Protein AF-A0A7W1SCU8-F1 (afdb_monomer_lite)

Structure (mmCIF, N/CA/C/O backbone):
data_AF-A0A7W1SCU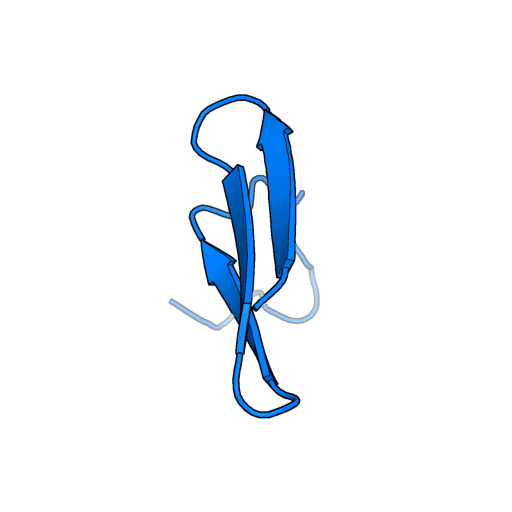8-F1
#
_entry.id   AF-A0A7W1SCU8-F1
#
loop_
_atom_site.group_PDB
_atom_site.id
_atom_site.type_symbol
_atom_site.label_atom_id
_atom_site.label_alt_id
_atom_site.label_comp_id
_atom_site.label_asym_id
_atom_site.label_entity_id
_atom_site.label_seq_id
_atom_site.pdbx_PDB_ins_code
_atom_site.Cartn_x
_atom_site.Cartn_y
_atom_site.Cartn_z
_atom_site.occupancy
_atom_site.B_iso_or_equiv
_atom_site.auth_seq_id
_atom_site.auth_comp_id
_atom_site.auth_asym_id
_atom_site.auth_atom_id
_atom_site.pdbx_PDB_model_num
ATOM 1 N N . MET A 1 1 ? -11.164 7.305 10.055 1.00 85.31 1 MET A N 1
ATOM 2 C CA . MET A 1 1 ? -10.915 7.403 8.606 1.00 85.31 1 MET A CA 1
ATOM 3 C C . MET A 1 1 ? -9.517 7.965 8.440 1.00 85.31 1 MET A C 1
ATOM 5 O O . MET A 1 1 ? -9.279 9.060 8.937 1.00 85.31 1 MET A O 1
ATOM 9 N N . LYS A 1 2 ? -8.584 7.199 7.872 1.00 96.31 2 LYS A N 1
ATOM 10 C CA . LYS A 1 2 ? -7.180 7.607 7.696 1.00 96.31 2 LYS A CA 1
ATOM 11 C C . LYS A 1 2 ? -6.805 7.455 6.231 1.00 96.31 2 LYS A C 1
ATOM 13 O O . LYS A 1 2 ? -7.073 6.413 5.649 1.00 96.31 2 LYS A O 1
ATOM 18 N N . PHE A 1 3 ? -6.205 8.485 5.652 1.00 96.12 3 PHE A N 1
ATOM 19 C CA . PHE A 1 3 ? -5.753 8.482 4.265 1.00 96.12 3 PHE A CA 1
ATOM 20 C C . PHE A 1 3 ? -4.226 8.402 4.221 1.00 96.12 3 PHE A C 1
ATOM 22 O O . PHE A 1 3 ? -3.557 9.097 4.987 1.00 96.12 3 PHE A O 1
ATOM 29 N N . THR A 1 4 ? -3.686 7.572 3.330 1.00 96.25 4 THR A N 1
ATOM 30 C CA . THR A 1 4 ? -2.242 7.460 3.088 1.00 96.25 4 THR A CA 1
ATOM 31 C C . THR A 1 4 ? -1.977 7.544 1.592 1.00 96.25 4 THR A C 1
ATOM 33 O O . THR A 1 4 ? -2.570 6.795 0.823 1.00 96.25 4 THR A O 1
ATOM 36 N N . TYR A 1 5 ? -1.074 8.431 1.179 1.00 94.12 5 TYR A N 1
ATOM 37 C CA . TYR A 1 5 ? -0.672 8.599 -0.217 1.00 94.12 5 TYR A CA 1
ATOM 38 C C . TYR A 1 5 ? 0.722 8.016 -0.443 1.00 94.12 5 TYR A C 1
ATOM 40 O O . TYR A 1 5 ? 1.643 8.338 0.308 1.00 94.12 5 TYR A O 1
ATOM 48 N N . TYR A 1 6 ? 0.872 7.176 -1.470 1.00 90.00 6 TYR A N 1
ATOM 49 C CA . TYR A 1 6 ? 2.133 6.494 -1.789 1.00 90.00 6 TYR A CA 1
ATOM 50 C C . TYR A 1 6 ? 2.818 7.038 -3.052 1.00 90.00 6 TYR A C 1
ATOM 52 O O . TYR A 1 6 ? 3.942 6.641 -3.351 1.00 90.00 6 TYR A O 1
ATOM 60 N N . GLY A 1 7 ? 2.174 7.963 -3.772 1.00 87.31 7 GLY A N 1
ATOM 61 C CA . GLY A 1 7 ? 2.663 8.510 -5.039 1.00 87.31 7 GLY A CA 1
ATOM 62 C C . GLY A 1 7 ? 1.847 8.040 -6.245 1.00 87.31 7 GLY A C 1
ATOM 63 O O . GLY A 1 7 ? 1.158 7.024 -6.194 1.00 87.31 7 GLY A O 1
ATOM 64 N N . HIS A 1 8 ? 1.931 8.792 -7.345 1.00 88.38 8 HIS A N 1
ATOM 65 C CA . HIS A 1 8 ? 1.110 8.600 -8.544 1.00 88.38 8 HIS A CA 1
ATOM 66 C C . HIS A 1 8 ? -0.393 8.525 -8.207 1.00 88.38 8 HIS A C 1
ATOM 68 O O . HIS A 1 8 ? -0.923 9.457 -7.613 1.00 88.38 8 HIS A O 1
ATOM 74 N N . ALA A 1 9 ? -1.093 7.463 -8.605 1.00 91.12 9 ALA A N 1
ATOM 75 C CA . ALA A 1 9 ? -2.488 7.217 -8.254 1.00 91.12 9 ALA A CA 1
ATOM 76 C C . ALA A 1 9 ? -2.637 6.148 -7.148 1.00 91.12 9 ALA A C 1
ATOM 78 O O . ALA A 1 9 ? -3.757 5.777 -6.810 1.00 91.12 9 ALA A O 1
ATOM 79 N N . CYS A 1 10 ? -1.530 5.739 -6.510 1.00 93.62 10 CYS A N 1
ATOM 80 C CA . CYS A 1 10 ? -1.518 4.776 -5.411 1.00 93.62 10 CYS A CA 1
ATOM 81 C C . CYS A 1 10 ? -1.804 5.446 -4.061 1.00 93.62 10 CYS A C 1
ATOM 83 O O . CYS A 1 10 ? -1.041 6.292 -3.571 1.00 93.62 10 CYS A O 1
ATOM 85 N N . PHE A 1 11 ? -2.891 5.035 -3.415 1.00 94.50 11 PHE A N 1
ATOM 86 C CA . PHE A 1 11 ? -3.269 5.507 -2.083 1.00 94.50 11 PHE A CA 1
ATOM 87 C C . PHE A 1 11 ? -4.072 4.451 -1.326 1.00 94.50 11 PHE A C 1
ATOM 89 O O . PHE A 1 11 ? -4.638 3.530 -1.912 1.00 94.50 11 PHE A O 1
ATOM 96 N N . SER A 1 12 ? -4.148 4.587 -0.004 1.00 96.25 12 SER A N 1
ATOM 97 C CA . SER A 1 12 ? -5.010 3.756 0.834 1.00 96.25 12 SER A CA 1
ATOM 98 C C . SER A 1 12 ? -5.916 4.577 1.740 1.00 96.25 12 SER A C 1
ATOM 100 O O . SER A 1 12 ? -5.600 5.700 2.146 1.00 96.25 12 SER A O 1
ATOM 102 N N . VAL A 1 13 ? -7.060 3.979 2.070 1.00 97.25 13 VAL A N 1
ATOM 103 C CA . VAL A 1 13 ? -8.037 4.507 3.018 1.00 97.25 13 VAL A CA 1
ATOM 104 C C . VAL A 1 13 ? -8.307 3.459 4.086 1.00 97.25 13 VAL A C 1
ATOM 106 O O . VAL A 1 13 ? -8.754 2.352 3.794 1.00 97.25 13 VAL A O 1
ATOM 109 N N . GLU A 1 14 ? -8.079 3.830 5.340 1.00 97.75 14 GLU A N 1
ATOM 110 C CA . GLU A 1 14 ? -8.486 3.048 6.498 1.00 97.75 14 GLU A CA 1
ATOM 111 C C . GLU A 1 14 ? -9.872 3.502 6.964 1.00 97.75 14 GLU A C 1
ATOM 113 O O . GLU A 1 14 ? -10.070 4.652 7.389 1.00 97.75 14 GLU A O 1
ATOM 118 N N . VAL A 1 15 ? -10.844 2.598 6.882 1.00 97.31 15 VAL A N 1
ATOM 119 C CA . VAL A 1 15 ? -12.244 2.832 7.246 1.00 97.31 15 VAL A CA 1
ATOM 120 C C . VAL A 1 15 ? -12.835 1.574 7.872 1.00 97.31 15 VAL A C 1
ATOM 122 O O . VAL A 1 15 ? -12.570 0.467 7.420 1.00 97.31 15 VAL A O 1
ATOM 125 N N . ALA A 1 16 ? -13.618 1.733 8.944 1.00 96.81 16 ALA A N 1
ATOM 126 C CA . ALA A 1 16 ? -14.246 0.619 9.666 1.00 96.81 16 ALA A CA 1
ATOM 127 C C . ALA A 1 16 ? -13.267 -0.515 10.067 1.00 96.81 16 ALA A C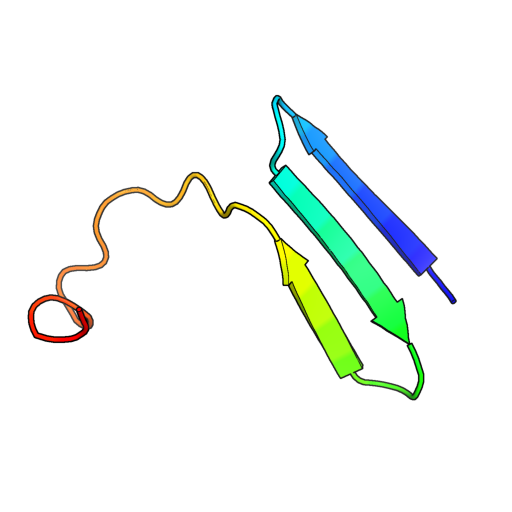 1
ATOM 129 O O . ALA A 1 16 ? -13.619 -1.693 10.042 1.00 96.81 16 ALA A O 1
ATOM 130 N N . GLY A 1 17 ? -12.016 -0.169 10.399 1.00 96.00 17 GLY A N 1
ATOM 131 C CA . GLY A 1 17 ? -10.966 -1.143 10.732 1.00 96.00 17 GLY A CA 1
ATOM 132 C C . GLY A 1 17 ? -10.493 -1.996 9.547 1.00 96.00 17 GLY A C 1
ATOM 133 O O . GLY A 1 17 ? -9.860 -3.030 9.750 1.00 96.00 17 GLY A O 1
ATOM 134 N N . LYS A 1 18 ? -10.825 -1.601 8.314 1.00 96.06 18 LYS A N 1
ATOM 135 C CA . LYS A 1 18 ? -10.339 -2.196 7.068 1.00 96.06 18 LYS A CA 1
ATOM 136 C C . LYS A 1 18 ? -9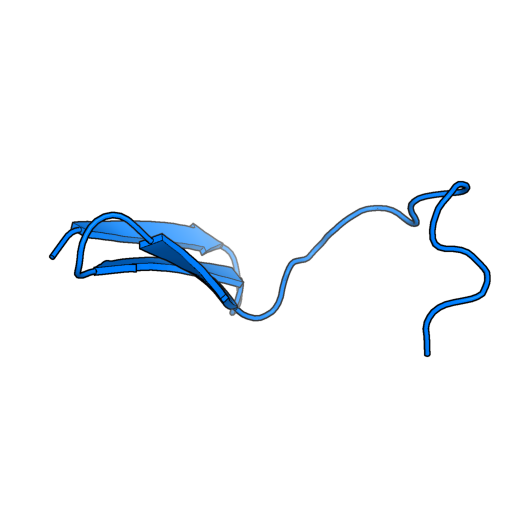.462 -1.199 6.327 1.00 96.06 18 LYS A C 1
ATOM 138 O O . LYS A 1 18 ? -9.746 -0.003 6.322 1.00 96.06 18 LYS A O 1
ATOM 143 N N . THR A 1 19 ? -8.442 -1.717 5.655 1.00 96.50 19 THR A N 1
ATOM 144 C CA . THR A 1 19 ? -7.579 -0.939 4.767 1.00 96.50 19 THR A CA 1
ATOM 145 C C . THR A 1 19 ? -7.954 -1.253 3.329 1.00 96.50 19 THR A C 1
ATOM 147 O O . THR A 1 19 ? -7.822 -2.393 2.889 1.00 96.50 19 THR A O 1
ATOM 150 N N . LEU A 1 20 ? -8.433 -0.242 2.612 1.00 94.88 20 LEU A N 1
ATOM 151 C CA . LEU A 1 20 ? -8.705 -0.295 1.180 1.00 94.88 20 LEU A CA 1
ATOM 152 C C . LEU A 1 20 ? -7.502 0.307 0.452 1.00 94.88 20 LEU A C 1
ATOM 154 O O . LEU A 1 20 ? -7.137 1.447 0.738 1.00 94.88 20 LEU A O 1
ATOM 158 N N . LEU A 1 21 ? -6.877 -0.454 -0.446 1.00 93.19 21 LEU A N 1
ATOM 159 C CA . LEU A 1 21 ? -5.720 -0.030 -1.236 1.00 93.19 21 LEU A CA 1
ATOM 160 C C . LEU A 1 21 ? -6.141 0.165 -2.695 1.00 93.19 21 LEU A C 1
ATOM 162 O O . LEU A 1 21 ? -6.798 -0.703 -3.265 1.00 93.19 21 LEU A O 1
ATOM 166 N N . PHE A 1 22 ? -5.755 1.295 -3.278 1.00 92.56 22 PHE A N 1
ATOM 167 C CA . PHE A 1 22 ? -6.112 1.703 -4.633 1.00 92.56 22 PHE A CA 1
ATOM 168 C C . PHE A 1 22 ? -4.860 1.847 -5.492 1.00 92.56 22 PHE A C 1
ATOM 170 O O . PHE A 1 22 ? -3.842 2.336 -5.003 1.00 92.56 22 PHE A O 1
ATOM 177 N N . ASP A 1 23 ? -4.980 1.414 -6.751 1.00 90.56 23 ASP A N 1
ATOM 178 C CA . ASP A 1 23 ? -3.953 1.450 -7.804 1.00 90.56 23 ASP A CA 1
ATOM 179 C C . ASP A 1 23 ? -2.540 1.097 -7.311 1.00 90.56 23 ASP A C 1
ATOM 181 O O . ASP A 1 23 ? -1.634 1.938 -7.272 1.00 90.56 23 ASP A O 1
ATOM 185 N N . PRO A 1 24 ? -2.348 -0.138 -6.822 1.00 85.62 24 PRO A N 1
ATOM 186 C CA . PRO A 1 24 ? -1.114 -0.475 -6.161 1.00 85.62 24 PRO A CA 1
ATOM 187 C C . PRO A 1 24 ? -0.012 -0.690 -7.207 1.00 85.62 24 PRO A C 1
ATOM 189 O O . PRO A 1 24 ? -0.001 -1.672 -7.944 1.00 85.62 24 PRO A O 1
ATOM 192 N N . PHE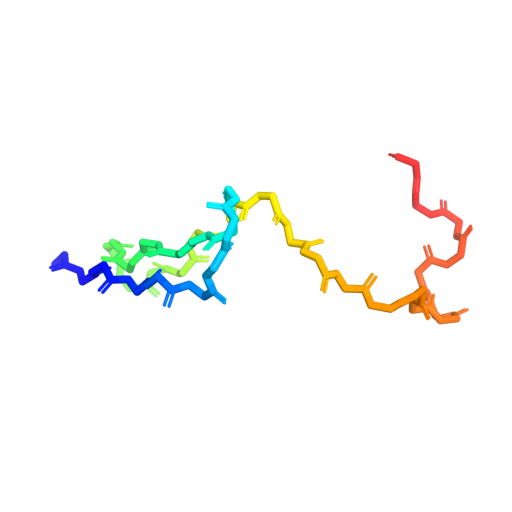 A 1 25 ? 0.968 0.214 -7.226 1.00 72.81 25 PHE A N 1
ATOM 193 C CA . PHE A 1 25 ? 2.222 0.041 -7.967 1.00 72.81 25 PHE A CA 1
ATOM 194 C C . PHE A 1 25 ? 3.100 -1.013 -7.275 1.00 72.81 25 PHE A C 1
ATOM 196 O O . PHE A 1 25 ? 4.099 -0.695 -6.630 1.00 72.81 25 PHE A O 1
ATOM 203 N N . ILE A 1 26 ? 2.695 -2.281 -7.354 1.00 70.44 26 ILE A N 1
ATOM 204 C CA . ILE A 1 26 ? 3.437 -3.409 -6.787 1.00 70.44 26 ILE A CA 1
ATOM 205 C C . ILE A 1 26 ? 4.296 -4.025 -7.886 1.00 70.44 26 ILE A C 1
ATOM 207 O O . ILE A 1 26 ? 3.822 -4.319 -8.982 1.00 70.44 26 ILE A O 1
ATOM 211 N N . THR A 1 27 ? 5.568 -4.265 -7.581 1.00 69.38 27 THR A N 1
ATOM 212 C CA . THR A 1 27 ? 6.404 -5.171 -8.374 1.00 69.38 27 THR A CA 1
ATOM 213 C C . THR A 1 27 ? 5.710 -6.539 -8.471 1.00 69.38 27 THR A C 1
ATOM 215 O O . THR A 1 27 ? 5.123 -6.960 -7.470 1.00 69.38 27 THR A O 1
ATOM 218 N N . PRO A 1 28 ? 5.754 -7.240 -9.624 1.00 71.88 28 PRO A N 1
ATOM 219 C CA . PRO A 1 28 ? 5.017 -8.485 -9.812 1.00 71.88 28 PRO A CA 1
ATOM 220 C C . PRO A 1 28 ? 5.220 -9.445 -8.643 1.00 71.88 28 PRO A C 1
ATOM 222 O O . PRO A 1 28 ? 6.352 -9.814 -8.331 1.00 71.88 28 PRO A O 1
ATOM 225 N N . ASN A 1 29 ? 4.124 -9.829 -7.985 1.00 74.06 29 ASN A N 1
ATOM 226 C CA . ASN A 1 29 ? 4.155 -10.831 -6.931 1.00 74.06 29 ASN A CA 1
ATOM 227 C C . ASN A 1 29 ? 4.181 -12.220 -7.591 1.00 74.06 29 ASN A C 1
ATOM 229 O O . ASN A 1 29 ? 3.158 -12.636 -8.139 1.00 74.06 29 ASN A O 1
ATOM 233 N N . PRO A 1 30 ? 5.283 -12.989 -7.505 1.00 78.06 30 PRO A N 1
ATOM 234 C CA . PRO A 1 30 ? 5.369 -14.301 -8.151 1.00 78.06 30 PRO A CA 1
ATOM 235 C C . PRO A 1 30 ? 4.355 -15.323 -7.608 1.00 78.06 30 PRO A C 1
ATOM 237 O O . PRO A 1 30 ? 4.099 -16.347 -8.246 1.00 78.06 30 PRO A O 1
ATOM 240 N N . LEU A 1 31 ? 3.795 -15.071 -6.419 1.00 81.75 31 LEU A N 1
ATOM 241 C CA . LEU A 1 31 ? 2.761 -15.897 -5.790 1.00 81.75 31 LEU A CA 1
ATOM 242 C C . LEU A 1 31 ? 1.346 -15.561 -6.280 1.00 81.75 31 LEU A C 1
ATOM 244 O O . LEU A 1 31 ? 0.456 -16.386 -6.128 1.00 81.75 31 LEU A O 1
ATOM 248 N N . ALA A 1 32 ? 1.138 -14.381 -6.868 1.00 75.81 32 ALA A N 1
ATOM 249 C CA . ALA A 1 32 ? -0.148 -13.940 -7.415 1.00 75.81 32 ALA A CA 1
ATOM 250 C C . ALA A 1 32 ? -0.164 -13.995 -8.952 1.00 75.81 32 ALA A C 1
ATOM 252 O O . ALA A 1 32 ? -0.906 -13.265 -9.595 1.00 75.81 32 ALA A O 1
ATOM 253 N N . ARG A 1 33 ? 0.679 -14.852 -9.539 1.00 78.25 33 ARG A N 1
ATOM 254 C CA . ARG A 1 33 ? 0.874 -14.958 -10.993 1.00 78.25 33 ARG A CA 1
ATOM 255 C C . ARG A 1 33 ? -0.394 -15.343 -11.773 1.00 78.25 33 ARG A C 1
ATOM 257 O O . ARG A 1 33 ? -0.440 -15.105 -12.970 1.00 78.25 33 ARG A O 1
ATOM 264 N N . ASP A 1 34 ? -1.369 -15.952 -11.098 1.00 83.56 34 ASP A N 1
ATOM 265 C CA . ASP A 1 34 ? -2.585 -16.522 -11.694 1.00 83.56 34 ASP A CA 1
ATOM 266 C C . ASP A 1 34 ? -3.851 -15.699 -11.374 1.00 83.56 34 ASP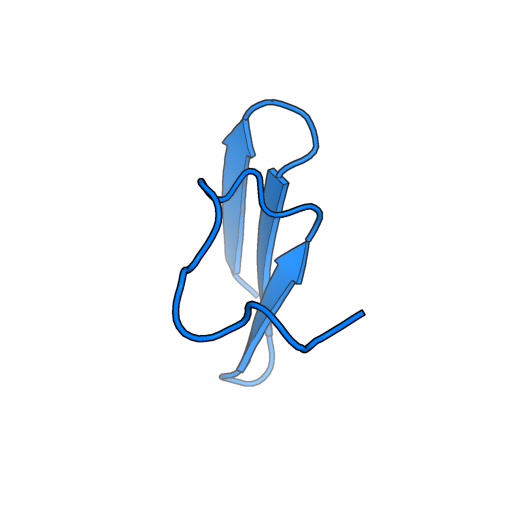 A C 1
ATOM 268 O O . ASP A 1 34 ? -4.965 -16.163 -11.604 1.00 83.56 34 ASP A O 1
ATOM 272 N N . VAL A 1 35 ? -3.696 -14.510 -10.782 1.00 71.12 35 VAL A N 1
ATOM 273 C CA . VAL A 1 35 ? -4.808 -13.605 -10.458 1.00 71.12 35 VAL A CA 1
ATOM 274 C C . VAL A 1 35 ? -4.846 -12.507 -11.520 1.00 71.12 35 VAL A C 1
ATOM 276 O O . VAL A 1 35 ? -3.923 -11.695 -11.571 1.00 71.12 35 VAL A O 1
ATOM 279 N N . ASP A 1 36 ? -5.888 -12.523 -12.354 1.00 58.75 36 ASP A N 1
ATOM 280 C CA . ASP A 1 36 ? -6.206 -11.499 -13.366 1.00 58.75 36 ASP A CA 1
ATOM 281 C C . ASP A 1 36 ? -7.233 -10.495 -12.810 1.00 58.75 36 ASP A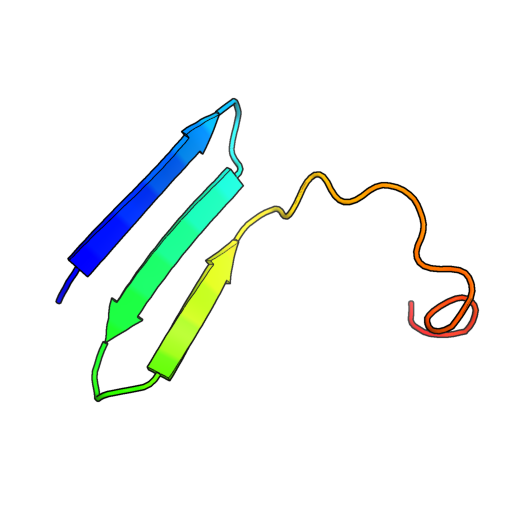 C 1
ATOM 283 O O . ASP A 1 36 ? -8.204 -10.952 -12.152 1.00 58.75 36 ASP A O 1
#

Radius of gyration: 11.88 Å; chains: 1; bounding box: 21×25×24 Å

Foldseek 3Di:
DDKADDDDQWIWDQDPNDIDTPPDPDDDDPVCPPPD

Secondary structure (DSSP, 8-state):
-EEEEEETTEEEEEETTEEEEES--PPP-TTSTT--

pLDDT: mean 86.93, std 10.41, range [58.75, 97.75]

Sequence (36 aa):
MKFTYYGHACFSVEVAGKTLLFDPFITPNPLARDVD